Protein AF-A0A9P7K521-F1 (afdb_monomer)

Foldseek 3Di:
DDDPDPPDPPDPPDDLLQFALVQLDPPVDRDDDAPLRVLSSVLSVLLLCQQFDPPVVRHGHDDDPLSVLSNVGSVSVNVSSVCCLAPPVSVVVSLVRGDPVCCVQSVQLSNLVSPLVNVLVVLCVVCVPPPPQDPRQSNVSRDPCSNCVSNVHDDDPPDPPPPPCPDD

Radius of gyration: 19.37 Å; Cα contacts (8 Å, |Δi|>4): 159; chains: 1; bounding box: 51×48×58 Å

pLDDT: mean 85.95, std 16.73, range [35.62, 98.5]

Structure (mmCIF, N/CA/C/O backbone):
data_AF-A0A9P7K521-F1
#
_entry.id   AF-A0A9P7K521-F1
#
loop_
_atom_site.group_PDB
_atom_site.id
_atom_site.type_symbol
_atom_site.label_atom_id
_atom_site.label_alt_id
_atom_site.label_comp_id
_atom_site.label_asym_id
_atom_site.label_entity_id
_atom_site.label_seq_id
_atom_site.pdbx_PDB_ins_code
_atom_site.Cartn_x
_atom_site.Cartn_y
_atom_site.Cartn_z
_atom_site.occupancy
_atom_site.B_iso_or_equiv
_atom_site.auth_seq_id
_atom_site.auth_comp_id
_atom_site.auth_asym_id
_atom_site.auth_atom_id
_atom_site.pdbx_PDB_model_num
ATOM 1 N N . MET A 1 1 ? 20.713 36.229 -23.942 1.00 35.69 1 MET A N 1
ATOM 2 C CA . MET A 1 1 ? 19.882 35.024 -24.137 1.00 35.69 1 MET A CA 1
ATOM 3 C C . MET A 1 1 ? 19.694 34.435 -22.762 1.00 35.69 1 MET A C 1
ATOM 5 O O . MET A 1 1 ? 20.615 33.814 -22.248 1.00 35.69 1 MET A O 1
ATOM 9 N N . ASP A 1 2 ? 18.570 34.766 -22.140 1.00 35.62 2 ASP A N 1
ATOM 10 C CA . ASP A 1 2 ? 18.261 34.364 -20.774 1.00 35.62 2 ASP A CA 1
ATOM 11 C C . ASP A 1 2 ? 18.020 32.856 -20.727 1.00 35.62 2 ASP A C 1
ATOM 13 O O . ASP A 1 2 ? 17.186 32.316 -21.459 1.00 35.62 2 ASP A O 1
ATOM 17 N N . GLN A 1 3 ? 18.805 32.170 -19.898 1.00 39.22 3 GLN A N 1
ATOM 18 C CA . GLN A 1 3 ? 18.572 30.776 -19.562 1.00 39.22 3 GLN A CA 1
ATOM 19 C C . GLN A 1 3 ? 17.292 30.693 -18.734 1.00 39.22 3 GLN A C 1
ATOM 21 O O . GLN A 1 3 ? 17.232 31.177 -17.607 1.00 39.22 3 GLN A O 1
ATOM 26 N N . VAL A 1 4 ? 16.269 30.052 -19.293 1.00 42.66 4 VAL A N 1
ATOM 27 C CA . VAL A 1 4 ? 15.129 29.574 -18.516 1.00 42.66 4 VAL A CA 1
ATOM 28 C C . VAL A 1 4 ? 15.622 28.376 -17.708 1.00 42.66 4 VAL A C 1
ATOM 30 O O . VAL A 1 4 ? 15.697 27.255 -18.214 1.00 42.66 4 VAL A O 1
ATOM 33 N N . GLU A 1 5 ? 16.006 28.622 -16.457 1.00 40.88 5 GLU A N 1
ATOM 34 C CA . GLU A 1 5 ? 16.143 27.569 -15.457 1.00 40.88 5 GLU A CA 1
ATOM 35 C C . GLU A 1 5 ? 14.804 26.827 -15.348 1.00 40.88 5 GLU A C 1
ATOM 37 O O . GLU A 1 5 ? 13.763 27.396 -15.016 1.00 40.88 5 GLU A O 1
ATOM 42 N N . SER A 1 6 ? 14.826 25.535 -15.676 1.00 39.09 6 SER A N 1
ATOM 43 C CA . SER A 1 6 ? 13.678 24.641 -15.552 1.00 39.09 6 SER A CA 1
ATOM 44 C C . SER A 1 6 ? 13.313 24.460 -14.076 1.00 39.09 6 SER A C 1
ATOM 46 O O . SER A 1 6 ? 13.802 23.559 -13.393 1.00 39.09 6 SER A O 1
ATOM 48 N N . SER A 1 7 ? 12.419 25.318 -13.597 1.00 49.56 7 SER A N 1
ATOM 49 C CA . SER A 1 7 ? 11.759 25.256 -12.294 1.00 49.56 7 SER A CA 1
ATOM 50 C C . SER A 1 7 ? 10.829 24.037 -12.175 1.00 49.56 7 SER A C 1
ATOM 52 O O . SER A 1 7 ? 9.615 24.149 -12.334 1.00 49.56 7 SER A O 1
ATOM 54 N N . THR A 1 8 ? 11.370 22.843 -11.902 1.00 42.88 8 THR A N 1
ATOM 55 C CA . THR A 1 8 ? 10.534 21.670 -11.542 1.00 42.88 8 THR A CA 1
ATOM 56 C C . THR A 1 8 ? 11.105 20.767 -10.442 1.00 42.88 8 THR A C 1
ATOM 58 O O . THR A 1 8 ? 10.524 19.722 -10.159 1.00 42.88 8 THR A O 1
ATOM 61 N N . ALA A 1 9 ? 12.207 21.134 -9.780 1.00 44.31 9 ALA A N 1
ATOM 62 C CA . ALA A 1 9 ? 12.808 20.292 -8.735 1.00 44.31 9 ALA A CA 1
ATOM 63 C C . ALA A 1 9 ? 12.285 20.560 -7.306 1.00 44.31 9 ALA A C 1
ATOM 65 O O . ALA A 1 9 ? 12.517 19.745 -6.420 1.00 44.31 9 ALA A O 1
ATOM 66 N N . GLN A 1 10 ? 11.572 21.665 -7.053 1.00 42.84 10 GLN A N 1
ATOM 67 C CA . GLN A 1 10 ? 11.362 22.165 -5.680 1.00 42.84 10 GLN A CA 1
ATOM 68 C C . GLN A 1 10 ? 9.954 22.010 -5.080 1.00 42.84 10 GLN A C 1
ATOM 70 O O . GLN A 1 10 ? 9.759 22.386 -3.931 1.00 42.84 10 GLN A O 1
ATOM 75 N N . HIS A 1 11 ? 8.977 21.406 -5.766 1.00 42.69 11 HIS A N 1
ATOM 76 C CA . HIS A 1 11 ? 7.607 21.314 -5.225 1.00 42.69 11 HIS A CA 1
ATOM 77 C C . HIS A 1 11 ? 6.889 19.989 -5.532 1.00 42.69 11 HIS A C 1
ATOM 79 O O . HIS A 1 11 ? 5.789 19.972 -6.077 1.00 42.69 11 HIS A O 1
ATOM 85 N N . ARG A 1 12 ? 7.447 18.847 -5.105 1.00 50.56 12 ARG A N 1
ATOM 86 C CA . ARG A 1 12 ? 6.641 17.624 -4.881 1.00 50.56 12 ARG A CA 1
ATOM 87 C C . ARG A 1 12 ? 5.908 17.704 -3.535 1.00 50.56 12 ARG A C 1
ATOM 89 O O . ARG A 1 12 ? 6.048 16.842 -2.679 1.00 50.56 12 ARG A O 1
ATOM 96 N N . THR A 1 13 ? 5.140 18.767 -3.325 1.00 51.69 13 THR A N 1
ATOM 97 C CA . THR A 1 13 ? 4.197 18.887 -2.208 1.00 51.69 13 THR A CA 1
ATOM 98 C C . THR A 1 13 ? 2.858 18.294 -2.632 1.00 51.69 13 THR A C 1
ATOM 100 O O . THR A 1 13 ? 2.165 18.880 -3.458 1.00 51.69 13 THR A O 1
ATOM 103 N N . GLY A 1 14 ? 2.488 17.141 -2.066 1.00 61.66 14 GLY A N 1
ATOM 104 C CA . GLY A 1 14 ? 1.121 16.622 -2.155 1.00 61.66 14 GLY A CA 1
ATOM 105 C C . GLY A 1 14 ? 1.005 15.097 -2.111 1.00 61.66 14 GLY A C 1
ATOM 106 O O . GLY A 1 14 ? 1.476 14.392 -2.998 1.00 61.66 14 GLY A O 1
ATOM 107 N N . THR A 1 15 ? 0.291 14.587 -1.103 1.00 76.44 15 THR A N 1
ATOM 108 C CA . THR A 1 15 ? -0.182 13.191 -0.961 1.00 76.44 15 THR A CA 1
ATOM 109 C C . THR A 1 15 ? 0.877 12.085 -0.818 1.00 76.44 15 THR A C 1
ATOM 111 O O . THR A 1 15 ? 0.670 10.963 -1.285 1.00 76.44 15 THR A O 1
ATOM 114 N N . PHE A 1 16 ? 1.963 12.326 -0.070 1.00 84.88 16 PHE A N 1
ATOM 115 C CA . PHE A 1 16 ? 2.899 11.257 0.325 1.00 84.88 16 PHE A CA 1
ATOM 116 C C . PHE A 1 16 ? 2.228 10.018 0.942 1.00 84.88 16 PHE A C 1
ATOM 118 O O . PHE A 1 16 ? 2.664 8.912 0.606 1.00 84.88 16 PHE A O 1
AT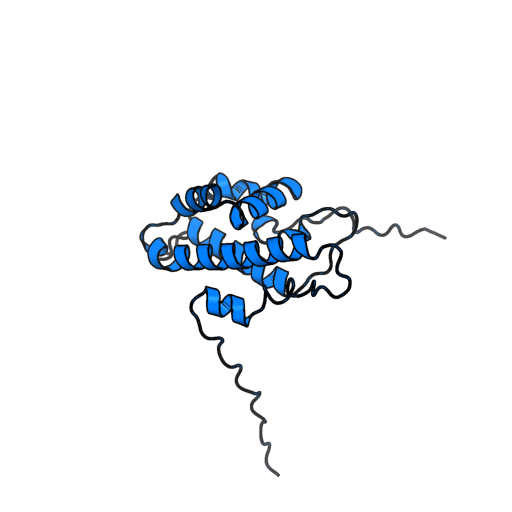OM 125 N N . PRO A 1 17 ? 1.128 10.128 1.721 1.00 89.62 17 PRO A N 1
ATOM 126 C CA . PRO A 1 17 ? 0.424 8.958 2.233 1.00 89.62 17 PRO A CA 1
ATOM 127 C C . PRO A 1 17 ? -0.051 7.991 1.153 1.00 89.62 17 PRO A C 1
ATOM 129 O O . PRO A 1 17 ? -0.003 6.780 1.358 1.00 89.62 17 PRO A O 1
ATOM 132 N N . PHE A 1 18 ? -0.422 8.493 -0.024 1.00 93.50 18 PHE A N 1
ATOM 133 C CA . PHE A 1 18 ? -1.009 7.683 -1.095 1.00 93.50 18 PHE A CA 1
ATOM 134 C C . PHE A 1 18 ? -0.062 7.446 -2.265 1.00 93.50 18 PHE A C 1
ATOM 136 O O . PHE A 1 18 ? -0.275 6.511 -3.016 1.00 93.50 18 PHE A O 1
ATOM 143 N N . MET A 1 19 ? 1.020 8.212 -2.384 1.00 94.06 19 MET A N 1
ATOM 144 C CA . MET A 1 19 ? 2.010 8.032 -3.443 1.00 94.06 19 MET A CA 1
ATOM 145 C C . MET A 1 19 ? 2.668 6.639 -3.398 1.00 94.06 19 MET A C 1
ATOM 147 O O . MET A 1 19 ? 3.102 6.190 -2.338 1.00 94.06 19 MET A O 1
ATOM 151 N N . ALA A 1 20 ? 2.768 5.950 -4.534 1.00 94.69 20 ALA A N 1
ATOM 152 C CA . ALA A 1 20 ? 3.470 4.668 -4.628 1.00 94.69 20 ALA A CA 1
ATOM 153 C C . ALA A 1 20 ? 4.921 4.762 -4.117 1.00 94.69 20 ALA A C 1
ATOM 155 O O . ALA A 1 20 ? 5.578 5.792 -4.297 1.00 94.69 20 ALA A O 1
ATOM 156 N N . ARG A 1 21 ? 5.440 3.691 -3.503 1.00 93.69 21 ARG A N 1
ATOM 157 C CA . ARG A 1 21 ? 6.773 3.666 -2.883 1.00 93.69 21 ARG A CA 1
ATOM 158 C C . ARG A 1 21 ? 7.862 4.092 -3.865 1.00 93.69 21 ARG A C 1
ATOM 160 O O . ARG A 1 21 ? 8.682 4.935 -3.529 1.00 93.69 21 ARG A O 1
ATOM 167 N N . ASP A 1 22 ? 7.850 3.566 -5.085 1.00 90.69 22 ASP A N 1
ATOM 168 C CA . ASP A 1 22 ? 8.894 3.861 -6.076 1.00 90.69 22 ASP A CA 1
ATOM 169 C C . ASP A 1 22 ? 8.916 5.335 -6.514 1.00 90.69 22 ASP A C 1
ATOM 171 O O . ASP A 1 22 ? 9.949 5.824 -6.960 1.00 90.69 22 ASP A O 1
ATOM 175 N N . LEU A 1 23 ? 7.802 6.060 -6.364 1.00 92.19 23 LEU A N 1
ATOM 176 C CA . LEU A 1 23 ? 7.723 7.492 -6.672 1.00 92.19 23 LEU A CA 1
ATOM 177 C C . LEU A 1 23 ? 8.317 8.372 -5.556 1.00 92.19 23 LEU A C 1
ATOM 179 O O . LEU A 1 23 ? 8.621 9.542 -5.796 1.00 92.19 23 LEU A O 1
ATOM 183 N N . LEU A 1 24 ? 8.496 7.804 -4.357 1.00 90.94 24 LEU A N 1
ATOM 184 C CA . LEU A 1 24 ? 9.099 8.453 -3.189 1.00 90.94 24 LEU A CA 1
ATOM 185 C C . LEU A 1 24 ? 10.624 8.291 -3.137 1.00 90.94 24 LEU A C 1
ATOM 187 O O . LEU A 1 24 ? 11.273 8.970 -2.345 1.00 90.94 24 LEU A O 1
ATOM 191 N N . PHE A 1 25 ? 11.200 7.406 -3.953 1.00 84.06 25 PHE A N 1
ATOM 192 C CA . PHE A 1 25 ? 12.647 7.247 -4.040 1.00 84.06 25 PHE A CA 1
ATOM 193 C C . PHE A 1 25 ? 13.255 8.391 -4.859 1.00 84.06 25 PHE A C 1
ATOM 195 O O . PHE A 1 25 ? 12.911 8.583 -6.029 1.00 84.06 25 PHE A O 1
ATOM 202 N N . ASP A 1 26 ? 14.164 9.152 -4.249 1.00 76.38 26 ASP A N 1
ATOM 203 C CA . ASP A 1 26 ? 14.899 10.195 -4.956 1.00 76.38 26 ASP A CA 1
ATOM 204 C C . ASP A 1 26 ? 16.070 9.580 -5.731 1.00 76.38 26 ASP A C 1
ATOM 206 O O . ASP A 1 26 ? 17.072 9.152 -5.164 1.00 76.38 26 ASP A O 1
ATOM 210 N N . SER A 1 27 ? 15.913 9.515 -7.052 1.00 76.50 27 SER A N 1
ATOM 211 C CA . SER A 1 27 ? 16.953 9.058 -7.981 1.00 76.50 27 SER A CA 1
ATOM 212 C C . SER A 1 27 ? 17.589 10.210 -8.769 1.00 76.50 27 SER A C 1
ATOM 214 O O . SER A 1 27 ? 18.285 9.971 -9.756 1.00 76.50 27 SER A O 1
ATOM 216 N N . GLY A 1 28 ? 17.310 11.467 -8.397 1.00 77.44 28 GLY A N 1
ATOM 217 C CA . GLY A 1 28 ? 17.709 12.658 -9.154 1.00 77.44 28 GLY A CA 1
ATOM 218 C C . GLY A 1 28 ? 16.887 12.908 -10.427 1.00 77.44 28 GLY A C 1
ATOM 219 O O . GLY A 1 28 ? 17.057 13.939 -11.077 1.00 77.44 28 GLY A O 1
ATOM 220 N N . LYS A 1 29 ? 15.974 11.996 -10.796 1.00 77.38 29 LYS A N 1
ATOM 221 C CA . LYS A 1 29 ? 14.982 12.182 -11.866 1.00 77.38 29 LYS A CA 1
ATOM 222 C C . LYS A 1 29 ? 13.604 11.697 -11.408 1.00 77.38 29 LYS A C 1
ATOM 224 O O . LYS A 1 29 ? 13.517 10.663 -10.747 1.00 77.38 29 LYS A O 1
ATOM 229 N N . PRO A 1 30 ? 12.513 12.389 -11.783 1.00 73.62 30 PRO A N 1
ATOM 230 C CA . PRO A 1 30 ? 11.163 11.874 -11.597 1.00 73.62 30 PRO A CA 1
ATOM 231 C C . PRO A 1 30 ? 11.002 10.496 -12.265 1.00 73.62 30 PRO A C 1
ATOM 233 O O . PRO A 1 30 ? 11.156 10.408 -13.486 1.00 73.62 30 PRO A O 1
ATOM 236 N N . PRO A 1 31 ? 10.695 9.419 -11.518 1.00 82.00 31 PRO A N 1
ATOM 237 C CA . PRO A 1 31 ? 10.375 8.137 -12.135 1.00 82.00 31 PRO A CA 1
ATOM 238 C C . PRO A 1 31 ? 9.096 8.252 -12.981 1.00 82.00 31 PRO A C 1
ATOM 240 O O . PRO A 1 31 ? 8.208 9.039 -12.632 1.00 82.00 31 PRO A O 1
ATOM 243 N N . PRO A 1 32 ? 8.973 7.479 -14.079 1.00 87.81 32 PRO A N 1
ATOM 244 C CA . PRO A 1 32 ? 7.747 7.449 -14.864 1.00 87.81 32 PRO A CA 1
ATOM 245 C C . PRO A 1 32 ? 6.596 6.914 -14.012 1.00 87.81 32 PRO A C 1
ATOM 247 O O . PRO A 1 32 ? 6.767 5.945 -13.272 1.00 87.81 32 PRO A O 1
ATOM 250 N N . HIS A 1 33 ? 5.419 7.518 -14.153 1.00 89.75 33 HIS A N 1
ATOM 251 C CA . HIS A 1 33 ? 4.201 7.020 -13.519 1.00 89.75 33 HIS A CA 1
ATOM 252 C C . HIS A 1 33 ? 3.649 5.840 -14.326 1.00 89.75 33 HIS A C 1
ATOM 254 O O . HIS A 1 33 ? 3.466 5.931 -15.540 1.00 89.75 33 HIS A O 1
ATOM 260 N N . LEU A 1 34 ? 3.410 4.716 -13.660 1.00 94.44 34 LEU A N 1
ATOM 261 C CA . LEU A 1 34 ? 2.989 3.447 -14.247 1.00 94.44 34 LEU A CA 1
ATOM 262 C C . LEU A 1 34 ? 1.666 3.007 -13.624 1.00 94.44 34 LEU A C 1
ATOM 264 O O . LEU A 1 34 ? 1.402 3.287 -12.462 1.00 94.44 34 LEU A O 1
ATOM 268 N N . TYR A 1 35 ? 0.883 2.203 -14.344 1.00 95.38 35 TYR A N 1
ATOM 269 C CA . TYR A 1 35 ? -0.385 1.665 -13.833 1.00 95.38 35 TYR A CA 1
ATOM 270 C C . TYR A 1 35 ? -0.248 0.940 -12.477 1.00 95.38 35 TYR A C 1
ATOM 272 O O . TYR A 1 35 ? -1.108 1.048 -11.605 1.00 95.38 35 TYR A O 1
ATOM 280 N N . ARG A 1 36 ? 0.872 0.239 -12.247 1.00 96.00 36 ARG A N 1
ATOM 281 C CA . ARG A 1 36 ? 1.161 -0.399 -10.952 1.00 96.00 36 ARG A CA 1
ATOM 282 C C . ARG A 1 36 ? 1.236 0.592 -9.785 1.00 96.00 36 ARG A C 1
ATOM 284 O O . ARG A 1 36 ? 0.949 0.202 -8.658 1.00 96.00 36 ARG A O 1
ATOM 291 N N . HIS A 1 37 ? 1.595 1.852 -10.042 1.00 95.81 37 HIS A N 1
ATOM 292 C CA . HIS A 1 37 ? 1.622 2.908 -9.028 1.00 95.81 37 HIS A CA 1
ATOM 293 C C . HIS A 1 37 ? 0.215 3.330 -8.619 1.00 95.81 37 HIS A C 1
ATOM 295 O O . HIS A 1 37 ? -0.007 3.600 -7.442 1.00 95.81 37 HIS A O 1
ATOM 301 N N . ASP A 1 38 ? -0.751 3.316 -9.538 1.00 96.56 38 ASP A N 1
ATOM 302 C CA . ASP A 1 38 ? -2.157 3.580 -9.206 1.00 96.56 38 ASP A CA 1
ATOM 303 C C . ASP A 1 38 ? -2.741 2.454 -8.344 1.00 96.56 38 ASP A C 1
ATOM 305 O O . ASP A 1 38 ? -3.423 2.716 -7.352 1.00 96.56 38 ASP A O 1
ATOM 309 N N . LEU A 1 39 ? -2.411 1.194 -8.659 1.00 97.75 39 LEU A N 1
ATOM 310 C CA . LEU A 1 39 ? -2.790 0.041 -7.831 1.00 97.75 39 LEU A CA 1
ATOM 311 C C . LEU A 1 39 ? -2.176 0.110 -6.425 1.00 97.75 39 LEU A C 1
ATOM 313 O O . LEU A 1 39 ? -2.850 -0.171 -5.433 1.00 97.75 39 LEU A O 1
ATOM 317 N N . GLU A 1 40 ? -0.905 0.499 -6.322 1.00 97.56 40 GLU A N 1
ATOM 318 C CA . GLU A 1 40 ? -0.229 0.685 -5.034 1.00 97.56 40 GLU A CA 1
ATOM 319 C C . GLU A 1 40 ? -0.823 1.864 -4.245 1.00 97.56 40 GLU A C 1
ATOM 321 O O . GLU A 1 40 ? -1.034 1.772 -3.035 1.00 97.56 40 GLU A O 1
ATOM 326 N N . SER A 1 41 ? -1.195 2.942 -4.938 1.00 96.88 41 SER A N 1
ATOM 327 C CA . SER A 1 41 ? -1.880 4.087 -4.332 1.00 96.88 41 SER A CA 1
ATOM 328 C C . SER A 1 41 ? -3.252 3.694 -3.782 1.00 96.88 41 SER A C 1
ATOM 330 O O . SER A 1 41 ? -3.593 4.045 -2.649 1.00 96.88 41 SER A O 1
ATOM 332 N N . PHE A 1 42 ? -4.021 2.892 -4.527 1.00 97.25 42 PHE A N 1
ATOM 333 C CA . PHE A 1 42 ? -5.283 2.327 -4.046 1.00 97.25 42 PHE A CA 1
ATOM 334 C C . PHE A 1 42 ? -5.077 1.456 -2.802 1.00 97.25 42 PHE A C 1
ATOM 336 O O . PHE A 1 42 ? -5.849 1.550 -1.846 1.00 97.25 42 PHE A O 1
ATOM 343 N N . PHE A 1 43 ? -4.026 0.633 -2.779 1.00 98.00 43 PHE A N 1
ATOM 344 C CA . PHE A 1 43 ? -3.675 -0.152 -1.597 1.00 98.00 43 PHE A CA 1
ATOM 345 C C . PHE A 1 43 ? -3.434 0.741 -0.370 1.00 98.00 43 PHE A C 1
ATOM 347 O O . PHE A 1 43 ? -3.981 0.468 0.700 1.00 98.00 43 PHE A O 1
ATOM 354 N N . TYR A 1 44 ? -2.701 1.848 -0.510 1.00 97.19 44 TYR A N 1
ATOM 355 C CA . TYR A 1 44 ? -2.498 2.783 0.600 1.00 97.19 44 TYR A CA 1
ATOM 356 C C . TYR A 1 44 ? -3.776 3.500 1.035 1.00 97.19 44 TYR A C 1
ATOM 358 O O . TYR A 1 44 ? -3.984 3.681 2.236 1.00 97.19 44 TYR A O 1
ATOM 366 N N . ILE A 1 45 ? -4.665 3.844 0.099 1.00 95.94 45 ILE A N 1
ATOM 367 C CA . ILE A 1 45 ? -5.998 4.375 0.420 1.00 95.94 45 ILE A CA 1
ATOM 368 C C . ILE A 1 45 ? -6.804 3.348 1.222 1.00 95.94 45 ILE A C 1
ATOM 370 O O . ILE A 1 45 ? -7.420 3.713 2.220 1.00 95.94 45 ILE A O 1
ATOM 374 N N . LEU A 1 46 ? -6.770 2.066 0.843 1.00 96.56 46 LEU A N 1
ATOM 375 C CA . LEU A 1 46 ? -7.455 0.992 1.566 1.00 96.56 46 LEU A CA 1
ATOM 376 C C . LEU A 1 46 ? -6.943 0.861 3.007 1.00 96.56 46 LEU A C 1
ATOM 378 O O . LEU A 1 46 ? -7.748 0.795 3.937 1.00 96.56 46 LEU A O 1
ATOM 382 N N . VAL A 1 47 ? -5.620 0.863 3.202 1.00 96.56 47 VAL A N 1
ATOM 383 C CA . VAL A 1 47 ? -5.000 0.822 4.540 1.00 96.56 47 VAL A CA 1
ATOM 384 C C . VAL A 1 47 ? -5.410 2.043 5.357 1.00 96.56 47 VAL A C 1
ATOM 386 O O . VAL A 1 47 ? -5.851 1.913 6.498 1.00 96.56 47 VAL A O 1
ATOM 389 N N . TRP A 1 48 ? -5.319 3.233 4.764 1.00 94.62 48 TRP A N 1
ATOM 390 C CA . TRP A 1 48 ? -5.706 4.479 5.415 1.00 94.62 48 TRP A CA 1
ATOM 391 C C . TRP A 1 48 ? -7.179 4.467 5.823 1.00 94.62 48 TRP A C 1
ATOM 393 O O . TRP A 1 48 ? -7.508 4.815 6.955 1.00 94.62 48 TRP A O 1
ATOM 403 N N . ALA A 1 49 ? -8.064 4.012 4.937 1.00 93.62 49 ALA A N 1
ATOM 404 C CA . ALA A 1 49 ? -9.492 3.933 5.196 1.00 93.62 49 ALA A CA 1
ATOM 405 C C . ALA A 1 49 ? -9.811 2.931 6.317 1.00 93.62 49 ALA A C 1
ATOM 407 O O . ALA A 1 49 ? -10.553 3.266 7.238 1.00 93.62 49 ALA A O 1
ATOM 408 N N . ALA A 1 50 ? -9.185 1.748 6.302 1.00 95.44 50 ALA A N 1
ATOM 409 C CA . ALA A 1 50 ? -9.365 0.719 7.329 1.00 95.44 50 ALA A CA 1
ATOM 410 C C . ALA A 1 50 ? -8.966 1.185 8.740 1.00 95.44 50 ALA A C 1
ATOM 412 O O . ALA A 1 50 ? -9.534 0.725 9.730 1.00 95.44 50 ALA A O 1
ATOM 413 N N . LEU A 1 51 ? -7.993 2.092 8.834 1.00 94.75 51 LEU A N 1
ATOM 414 C CA . LEU A 1 51 ? -7.485 2.615 10.104 1.00 94.75 51 LEU A CA 1
ATOM 415 C C . LEU A 1 51 ? -8.226 3.865 10.576 1.00 94.75 51 LEU A C 1
ATOM 417 O O . LEU A 1 51 ? -8.241 4.160 11.769 1.00 94.75 51 LEU A O 1
ATOM 421 N N . ARG A 1 52 ? -8.797 4.631 9.643 1.00 92.88 52 ARG A N 1
ATOM 422 C CA . ARG A 1 52 ? -9.297 5.982 9.915 1.00 92.88 52 ARG A CA 1
ATOM 423 C C . ARG A 1 52 ? -10.790 6.155 9.767 1.00 92.88 52 ARG A C 1
ATOM 425 O O . ARG A 1 52 ? -11.260 7.251 10.040 1.00 92.88 52 ARG A O 1
ATOM 432 N N . TYR A 1 53 ? -11.526 5.142 9.343 1.00 92.19 53 TYR A N 1
ATOM 433 C CA . TYR A 1 53 ? -12.972 5.238 9.227 1.00 92.19 53 TYR A CA 1
ATOM 434 C C . TYR A 1 53 ? -13.643 4.144 10.035 1.00 92.19 53 TYR A C 1
ATOM 436 O O . TYR A 1 53 ? -13.362 2.955 9.880 1.00 92.19 53 TYR A O 1
ATOM 444 N N . ASP A 1 54 ? -14.583 4.569 10.868 1.00 89.75 54 ASP A N 1
ATOM 445 C CA . ASP A 1 54 ? -15.635 3.684 11.324 1.00 89.75 54 ASP A CA 1
ATOM 446 C C . ASP A 1 54 ? -16.734 3.690 10.260 1.00 89.75 54 ASP A C 1
ATOM 448 O O . ASP A 1 54 ? -17.549 4.608 10.188 1.00 89.75 54 ASP A O 1
ATOM 452 N N . PHE A 1 55 ? -16.748 2.665 9.410 1.00 87.19 55 PHE A N 1
ATOM 453 C CA . PHE A 1 55 ? -17.731 2.554 8.331 1.00 87.19 55 PHE A CA 1
ATOM 454 C C . PHE A 1 55 ? -19.161 2.333 8.831 1.00 87.19 55 PHE A C 1
ATOM 456 O O . PHE A 1 55 ? -20.100 2.602 8.087 1.00 87.19 55 PHE A O 1
ATOM 463 N N . LYS A 1 56 ? -19.341 1.853 10.069 1.00 86.69 56 LYS A N 1
ATOM 464 C CA . LYS A 1 56 ? -20.670 1.662 10.659 1.00 86.69 56 LYS A CA 1
ATOM 465 C C . LYS A 1 56 ? -21.238 2.988 11.149 1.00 86.69 56 LYS A C 1
ATOM 467 O O . LYS A 1 56 ? -22.413 3.262 10.932 1.00 86.69 56 LYS A O 1
ATOM 472 N N . LEU A 1 57 ? -20.407 3.792 11.807 1.00 88.00 57 LEU A N 1
ATOM 473 C CA . LEU A 1 57 ? -20.804 5.099 12.337 1.00 88.00 57 LEU A CA 1
ATOM 474 C C . LEU A 1 57 ? -20.654 6.236 11.316 1.00 88.00 57 LEU A C 1
ATOM 476 O O . LEU A 1 57 ? -21.149 7.333 11.549 1.00 88.00 57 LEU A O 1
ATOM 480 N N . GLY A 1 58 ? -19.968 5.997 10.195 1.00 89.56 58 GLY A N 1
ATOM 481 C CA . GLY A 1 58 ? -19.704 7.011 9.174 1.00 89.56 58 GLY A CA 1
ATOM 482 C C . GLY A 1 58 ? -18.745 8.110 9.637 1.00 89.56 58 GLY A C 1
ATOM 483 O O . GLY A 1 58 ? -18.737 9.194 9.058 1.00 89.56 58 GLY A O 1
ATOM 484 N N . VAL A 1 59 ? -17.941 7.859 10.677 1.00 91.88 59 VAL A N 1
ATOM 485 C CA . VAL A 1 59 ? -17.051 8.866 11.274 1.00 91.88 59 VAL A CA 1
ATOM 486 C C . VAL A 1 59 ? -15.586 8.607 10.951 1.00 91.88 59 VAL A C 1
ATOM 488 O O . VAL A 1 59 ? -15.138 7.466 10.809 1.00 91.88 59 VAL A O 1
ATOM 491 N N . ARG A 1 60 ? -14.820 9.698 10.872 1.00 93.12 60 ARG A N 1
ATOM 492 C CA . ARG A 1 60 ? -13.367 9.665 10.719 1.00 93.12 60 ARG A CA 1
ATOM 493 C C . ARG A 1 60 ? -12.697 9.645 12.091 1.00 93.12 60 ARG A C 1
ATOM 495 O O . ARG A 1 60 ? -12.925 10.522 12.915 1.00 93.12 60 ARG A O 1
ATOM 502 N N . LEU A 1 61 ? -11.818 8.679 12.294 1.00 91.31 61 LEU A N 1
ATOM 503 C CA . LEU A 1 61 ? -11.013 8.504 13.491 1.00 91.31 61 LEU A CA 1
ATOM 504 C C . LEU A 1 61 ? -9.691 9.300 13.405 1.00 91.31 61 LEU A C 1
ATOM 506 O O . LEU A 1 61 ? -9.211 9.637 12.302 1.00 91.31 61 LEU A O 1
ATOM 510 N N . PRO A 1 62 ? -9.065 9.596 14.560 1.00 90.56 62 PRO A N 1
ATOM 511 C CA . PRO A 1 62 ? -7.710 10.136 14.614 1.00 90.56 62 PRO A CA 1
ATOM 512 C C . PRO A 1 62 ? -6.715 9.268 13.834 1.00 90.56 62 PRO A C 1
ATOM 514 O O . PRO A 1 62 ? -6.895 8.061 13.701 1.00 90.56 62 PRO A O 1
ATOM 517 N N . THR A 1 63 ? -5.665 9.879 13.285 1.00 87.44 63 THR A N 1
ATOM 518 C CA . THR A 1 63 ? -4.606 9.142 12.578 1.00 87.44 63 THR A CA 1
ATOM 519 C C . THR A 1 63 ? -3.742 8.383 13.590 1.00 87.44 63 THR A C 1
ATOM 521 O O . THR A 1 63 ? -3.103 9.050 14.409 1.00 87.44 63 THR A O 1
ATOM 524 N N . PRO A 1 64 ? -3.628 7.043 13.528 1.00 87.56 64 PRO A N 1
ATOM 525 C CA . PRO A 1 64 ? -2.647 6.326 14.338 1.00 87.56 64 PRO A CA 1
ATOM 526 C C . PRO A 1 64 ? -1.232 6.843 14.061 1.00 87.56 64 PRO A C 1
ATOM 528 O O . PRO A 1 64 ? -0.862 7.025 12.901 1.00 87.56 64 PRO A O 1
ATOM 531 N N . GLU A 1 65 ? -0.424 7.041 15.103 1.00 86.00 65 GLU A N 1
ATOM 532 C CA . GLU A 1 65 ? 0.950 7.564 14.992 1.00 86.00 65 GLU A CA 1
ATOM 533 C C . GLU A 1 65 ? 1.779 6.803 13.944 1.00 86.00 65 GLU A C 1
ATOM 535 O O . GLU A 1 65 ? 2.468 7.396 13.115 1.00 86.00 65 GLU A O 1
ATOM 540 N N . ARG A 1 66 ? 1.612 5.475 13.885 1.00 81.94 66 ARG A N 1
ATOM 541 C CA . ARG A 1 66 ? 2.348 4.602 12.960 1.00 81.94 66 ARG A CA 1
ATOM 542 C C . ARG A 1 66 ? 2.103 4.872 11.474 1.00 81.94 66 ARG A C 1
ATOM 544 O O . ARG A 1 66 ? 2.952 4.494 10.675 1.00 81.94 66 ARG A O 1
ATOM 551 N N . ILE A 1 67 ? 0.988 5.501 11.092 1.00 89.31 67 ILE A N 1
ATOM 552 C CA . ILE A 1 67 ? 0.738 5.892 9.692 1.00 89.31 67 ILE A CA 1
ATOM 553 C C . ILE A 1 67 ? 0.946 7.390 9.445 1.00 89.31 67 ILE A C 1
ATOM 555 O O . ILE A 1 67 ? 0.970 7.807 8.292 1.00 89.31 67 ILE A O 1
ATOM 559 N N . GLN A 1 68 ? 1.162 8.198 10.492 1.00 90.44 68 GLN A N 1
ATOM 560 C CA . GLN A 1 68 ? 1.526 9.616 10.335 1.00 90.44 68 GLN A CA 1
ATOM 561 C C . GLN A 1 68 ? 2.891 9.770 9.654 1.00 90.44 68 GLN A C 1
ATOM 563 O O . GLN A 1 68 ? 3.106 10.707 8.893 1.00 90.44 68 GLN A O 1
ATOM 568 N N . ILE A 1 69 ? 3.795 8.803 9.849 1.00 91.06 69 ILE A N 1
ATOM 569 C CA . ILE A 1 69 ? 5.106 8.788 9.188 1.00 91.06 69 ILE A CA 1
ATOM 570 C C . ILE A 1 69 ? 5.008 8.764 7.652 1.00 91.06 69 ILE A C 1
ATOM 572 O O . ILE A 1 69 ? 5.931 9.226 6.982 1.00 91.06 69 ILE A O 1
ATOM 576 N N . TRP A 1 70 ? 3.890 8.299 7.081 1.00 91.56 70 TRP A N 1
ATOM 577 C CA . TRP A 1 70 ? 3.678 8.319 5.630 1.00 91.56 70 TRP A CA 1
ATOM 578 C C . TRP A 1 70 ? 3.493 9.735 5.067 1.00 91.56 70 TRP A C 1
ATOM 580 O O . TRP A 1 70 ? 3.606 9.909 3.860 1.00 91.56 70 TRP A O 1
ATOM 590 N N . ASP A 1 71 ? 3.231 10.725 5.923 1.00 89.94 71 ASP A N 1
ATOM 591 C CA . ASP A 1 71 ? 3.070 12.141 5.565 1.00 89.94 71 ASP A CA 1
ATOM 592 C C . ASP A 1 71 ? 4.269 13.004 6.002 1.00 89.94 71 ASP A C 1
ATOM 594 O O . ASP A 1 71 ? 4.203 14.226 5.983 1.00 89.94 71 ASP A O 1
ATOM 598 N N . SER A 1 72 ? 5.364 12.381 6.458 1.00 87.75 72 SER A N 1
ATOM 599 C CA . SER A 1 72 ? 6.461 13.110 7.114 1.00 87.75 72 SER A CA 1
ATOM 600 C C . SER A 1 72 ? 7.523 13.644 6.145 1.00 87.75 72 SER A C 1
ATOM 602 O O . SER A 1 72 ? 7.744 14.846 6.060 1.00 87.75 72 SER A O 1
ATOM 604 N N . SER A 1 73 ? 8.203 12.762 5.414 1.00 89.62 73 SER A N 1
ATOM 605 C CA . SER A 1 73 ? 9.155 13.104 4.352 1.00 89.62 73 SER A CA 1
ATOM 606 C C . SER A 1 73 ? 9.187 11.984 3.316 1.00 89.62 73 SER A C 1
ATOM 608 O O . SER A 1 73 ? 8.759 10.866 3.614 1.00 89.62 73 SER A O 1
ATOM 610 N N . MET A 1 74 ? 9.715 12.252 2.117 1.00 88.31 74 MET A N 1
ATOM 611 C CA . MET A 1 74 ? 9.817 11.244 1.052 1.00 88.31 74 MET A CA 1
ATOM 612 C C . MET A 1 74 ? 10.550 9.982 1.526 1.00 88.31 74 MET A C 1
ATOM 614 O O . MET A 1 74 ? 10.018 8.880 1.410 1.00 88.31 74 MET A O 1
ATOM 618 N N . GLU A 1 75 ? 11.716 10.145 2.154 1.00 89.88 75 GLU A N 1
ATOM 619 C CA . GLU A 1 75 ? 12.524 9.038 2.675 1.00 89.88 75 GLU A CA 1
ATOM 620 C C . GLU A 1 75 ? 11.798 8.246 3.775 1.00 89.88 75 GLU A C 1
ATOM 622 O O . GLU A 1 75 ? 11.742 7.013 3.750 1.00 89.88 75 GLU A O 1
ATOM 627 N N . ARG A 1 76 ? 11.199 8.938 4.752 1.00 91.75 76 ARG A N 1
ATOM 628 C CA . ARG A 1 76 ? 10.504 8.273 5.865 1.00 91.75 76 ARG A CA 1
ATOM 629 C C . ARG A 1 76 ? 9.241 7.561 5.385 1.00 91.75 76 ARG A C 1
ATOM 631 O O . ARG A 1 76 ? 8.976 6.441 5.824 1.00 91.75 76 ARG A O 1
ATOM 638 N N . ALA A 1 77 ? 8.502 8.167 4.457 1.00 92.88 77 ALA A N 1
ATOM 639 C CA . ALA A 1 77 ? 7.343 7.552 3.826 1.00 92.88 77 ALA A CA 1
ATOM 640 C C . ALA A 1 77 ? 7.746 6.316 3.010 1.00 92.88 77 ALA A C 1
ATOM 642 O O . ALA A 1 77 ? 7.124 5.266 3.170 1.00 92.88 77 ALA A O 1
ATOM 643 N N . TYR A 1 78 ? 8.818 6.404 2.215 1.00 93.38 78 TYR A N 1
ATOM 644 C CA . TYR A 1 78 ? 9.389 5.279 1.469 1.00 93.38 78 TYR A CA 1
ATOM 645 C C . TYR A 1 78 ? 9.711 4.095 2.395 1.00 93.38 78 TYR A C 1
ATOM 647 O O . TYR A 1 78 ? 9.210 2.986 2.192 1.00 93.38 78 TYR A O 1
ATOM 655 N N . ASN A 1 79 ? 10.475 4.338 3.465 1.00 94.00 79 ASN A N 1
ATOM 656 C CA . ASN A 1 79 ? 10.901 3.299 4.407 1.00 94.00 79 ASN A CA 1
ATOM 657 C C . ASN A 1 79 ? 9.724 2.673 5.173 1.00 94.00 79 ASN A C 1
ATOM 659 O O . ASN A 1 79 ? 9.661 1.452 5.366 1.00 94.00 79 ASN A O 1
ATOM 663 N N . ALA A 1 80 ? 8.753 3.490 5.584 1.00 94.81 80 ALA A N 1
ATOM 664 C CA . ALA A 1 80 ? 7.558 3.003 6.263 1.00 94.81 80 ALA A CA 1
ATOM 665 C C . ALA A 1 80 ? 6.683 2.139 5.343 1.00 94.81 80 ALA A C 1
ATOM 667 O O . ALA A 1 80 ? 6.166 1.103 5.766 1.00 94.81 80 ALA A O 1
ATOM 668 N N . LYS A 1 81 ? 6.553 2.529 4.074 1.00 95.62 81 LYS A N 1
ATOM 669 C CA . LYS A 1 81 ? 5.820 1.786 3.042 1.00 95.62 81 LYS A CA 1
ATOM 670 C C . LYS A 1 81 ? 6.499 0.474 2.675 1.00 95.62 81 LYS A C 1
ATOM 672 O O . LYS A 1 81 ? 5.827 -0.555 2.598 1.00 95.62 81 LYS A O 1
ATOM 677 N N . GLN A 1 82 ? 7.826 0.484 2.556 1.00 95.31 82 GLN A N 1
ATOM 678 C CA . GLN A 1 82 ? 8.628 -0.729 2.407 1.00 95.31 82 GLN A CA 1
ATOM 679 C C . GLN A 1 82 ? 8.373 -1.702 3.566 1.00 95.31 82 GLN A C 1
ATOM 681 O O . GLN A 1 82 ? 8.123 -2.885 3.339 1.00 95.31 82 GLN A O 1
ATOM 686 N N . SER A 1 83 ? 8.373 -1.198 4.802 1.00 95.88 83 SER A N 1
ATOM 687 C CA . SER A 1 83 ? 8.120 -2.010 5.997 1.00 95.88 83 SER A CA 1
ATOM 688 C C . SER A 1 83 ? 6.688 -2.552 6.040 1.00 95.88 83 SER A C 1
ATOM 690 O O . SER A 1 83 ? 6.498 -3.721 6.355 1.00 95.88 83 SER A O 1
ATOM 692 N N . MET A 1 84 ? 5.682 -1.751 5.670 1.00 95.81 84 MET A N 1
ATOM 693 C CA . MET A 1 84 ? 4.280 -2.194 5.582 1.00 95.81 84 MET A CA 1
ATOM 694 C C 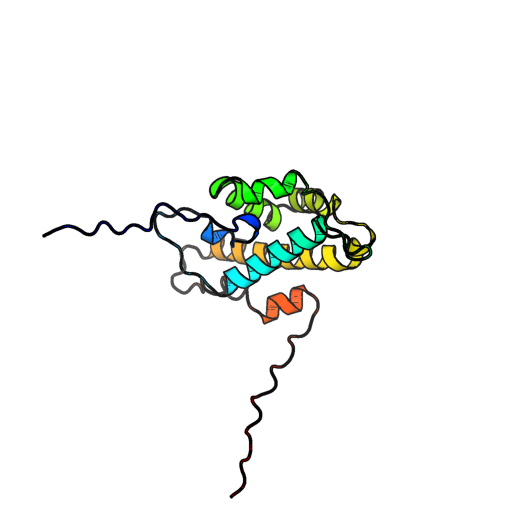. MET A 1 84 ? 4.094 -3.365 4.601 1.00 95.81 84 MET A C 1
ATOM 696 O O . MET A 1 84 ? 3.303 -4.278 4.852 1.00 95.81 84 MET A O 1
ATOM 700 N N . ILE A 1 85 ? 4.818 -3.342 3.481 1.00 96.75 85 ILE A N 1
ATOM 701 C CA . ILE A 1 85 ? 4.751 -4.385 2.453 1.00 96.75 85 ILE A CA 1
ATOM 702 C C . ILE A 1 85 ? 5.528 -5.636 2.894 1.00 96.75 85 ILE A C 1
ATOM 704 O O . ILE A 1 85 ? 4.984 -6.742 2.856 1.00 96.75 85 ILE A O 1
ATOM 708 N N . ALA A 1 86 ? 6.778 -5.470 3.336 1.00 95.25 86 ALA A N 1
ATOM 709 C CA . ALA A 1 86 ? 7.719 -6.577 3.522 1.00 95.25 86 ALA A CA 1
ATOM 710 C C . ALA A 1 86 ? 7.725 -7.201 4.931 1.00 95.25 86 ALA A C 1
ATOM 712 O O . ALA A 1 86 ? 8.054 -8.377 5.069 1.00 95.25 86 ALA A O 1
ATOM 713 N N . SER A 1 87 ? 7.370 -6.451 5.979 1.00 96.75 87 SER A N 1
ATOM 714 C CA . SER A 1 87 ? 7.433 -6.921 7.369 1.00 96.75 87 SER A CA 1
ATOM 715 C C . SER A 1 87 ? 6.056 -7.338 7.875 1.00 96.75 87 SER A C 1
ATOM 717 O O . SER A 1 87 ? 5.171 -6.504 8.080 1.00 96.75 87 SER A O 1
ATOM 719 N N . MET A 1 88 ? 5.886 -8.639 8.132 1.00 95.56 88 MET A N 1
ATOM 720 C CA . MET A 1 88 ? 4.672 -9.171 8.766 1.00 95.56 88 MET A CA 1
ATOM 721 C C . MET A 1 88 ? 4.425 -8.507 10.124 1.00 95.56 88 MET A C 1
ATOM 723 O O . MET A 1 88 ? 3.332 -8.014 10.365 1.00 95.56 88 MET A O 1
ATOM 727 N N . TYR A 1 89 ? 5.467 -8.390 10.951 1.00 96.06 89 TYR A N 1
ATOM 728 C CA . TYR A 1 89 ? 5.379 -7.772 12.274 1.00 96.06 89 TYR A CA 1
ATOM 729 C C . TYR A 1 89 ? 4.904 -6.312 12.216 1.00 96.06 89 TYR A C 1
ATOM 731 O O . TYR A 1 89 ? 3.982 -5.917 12.930 1.00 96.06 89 TYR A O 1
ATOM 739 N N . THR A 1 90 ? 5.497 -5.498 11.335 1.00 95.31 90 THR A N 1
ATOM 740 C CA . THR A 1 90 ? 5.102 -4.088 11.180 1.00 95.31 90 THR A CA 1
ATOM 741 C C . THR A 1 90 ? 3.661 -3.974 10.705 1.00 95.31 90 THR A C 1
ATOM 743 O O . THR A 1 90 ? 2.903 -3.155 11.227 1.00 95.31 90 THR A O 1
ATOM 746 N N . 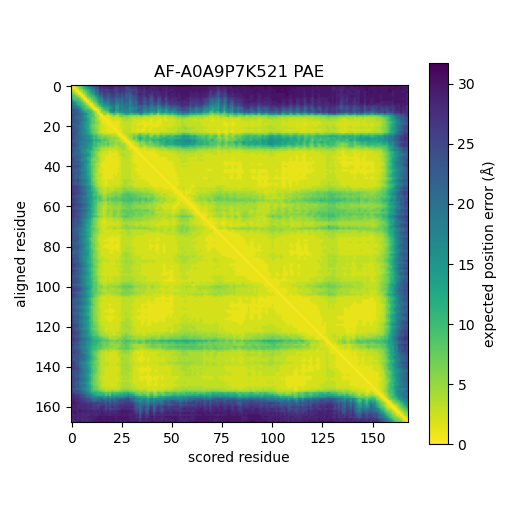ARG A 1 91 ? 3.271 -4.811 9.741 1.00 96.12 91 ARG A N 1
ATOM 747 C CA . ARG A 1 91 ? 1.904 -4.850 9.230 1.00 96.12 91 ARG A CA 1
ATOM 748 C C . ARG A 1 91 ? 0.908 -5.241 10.320 1.00 96.12 91 ARG A C 1
ATOM 750 O O . ARG A 1 91 ? -0.091 -4.547 10.472 1.00 96.12 91 ARG A O 1
ATOM 757 N N . ASP A 1 92 ? 1.189 -6.270 11.113 1.00 95.94 92 ASP A N 1
ATOM 758 C CA . ASP A 1 92 ? 0.296 -6.726 12.185 1.00 95.94 92 ASP A CA 1
ATOM 759 C C . ASP A 1 92 ? 0.127 -5.654 13.273 1.00 95.94 92 ASP A C 1
ATOM 761 O O . ASP A 1 92 ? -0.989 -5.399 13.728 1.00 95.94 92 ASP A O 1
ATOM 765 N N . MET A 1 93 ? 1.201 -4.932 13.618 1.00 94.62 93 MET A N 1
ATOM 766 C CA . MET A 1 93 ? 1.119 -3.775 14.520 1.00 94.62 93 MET A CA 1
ATOM 767 C C . MET A 1 93 ? 0.278 -2.622 13.963 1.00 94.62 93 MET A C 1
ATOM 769 O O . MET A 1 93 ? -0.359 -1.903 14.729 1.00 94.62 93 MET A O 1
ATOM 773 N N . ILE A 1 94 ? 0.299 -2.386 12.651 1.00 95.38 94 ILE A N 1
ATOM 774 C CA . ILE A 1 94 ? -0.550 -1.365 12.025 1.00 95.38 94 ILE A CA 1
ATOM 775 C C . ILE A 1 94 ? -2.004 -1.846 12.036 1.00 95.38 94 ILE A C 1
ATOM 777 O O . ILE A 1 94 ? -2.889 -1.137 12.511 1.00 95.38 94 ILE A O 1
ATOM 781 N N . LEU A 1 95 ? -2.243 -3.080 11.588 1.00 96.31 95 LEU A N 1
ATOM 782 C CA . LEU A 1 95 ? -3.575 -3.673 11.478 1.00 96.31 95 LEU A CA 1
ATOM 783 C C . LEU A 1 95 ? -4.242 -3.936 12.832 1.00 96.31 95 LEU A C 1
ATOM 785 O O . LEU A 1 95 ? -5.467 -4.053 12.889 1.00 96.31 95 LEU A O 1
ATOM 789 N N . SER A 1 96 ? -3.481 -3.944 13.931 1.00 94.62 96 SER A N 1
ATOM 790 C CA . SER A 1 96 ? -4.040 -4.030 15.282 1.00 94.62 96 SER A CA 1
ATOM 791 C C . SER A 1 96 ? -5.004 -2.879 15.610 1.00 94.62 96 SER A C 1
ATOM 793 O O . SER A 1 96 ? -5.921 -3.074 16.411 1.00 94.62 96 SER A O 1
ATOM 795 N N . HIS A 1 97 ? -4.852 -1.734 14.933 1.00 94.06 97 HIS A N 1
ATOM 796 C CA . HIS A 1 97 ? -5.665 -0.526 15.097 1.00 94.06 97 HIS A CA 1
ATOM 797 C C . HIS A 1 97 ? -6.943 -0.517 14.239 1.00 94.06 97 HIS A C 1
ATOM 799 O O . HIS A 1 97 ? -7.756 0.398 14.367 1.00 94.06 97 HIS A O 1
ATOM 805 N N . VAL A 1 98 ? -7.137 -1.500 13.350 1.00 94.56 98 VAL A N 1
ATOM 806 C CA . VAL A 1 98 ? -8.361 -1.596 12.540 1.00 94.56 98 VAL A CA 1
ATOM 807 C C . VAL A 1 98 ? -9.551 -1.897 13.448 1.00 94.56 98 VAL A C 1
ATOM 809 O O . VAL A 1 98 ? -9.498 -2.794 14.296 1.00 94.56 98 VAL A O 1
ATOM 812 N N . GLN A 1 99 ? -10.642 -1.163 13.248 1.00 93.12 99 GLN A N 1
ATOM 813 C CA . GLN A 1 99 ? -11.856 -1.306 14.048 1.00 93.12 99 GLN A CA 1
ATOM 814 C C . GLN A 1 99 ? -12.442 -2.725 13.937 1.00 93.12 99 GLN A C 1
ATOM 816 O O . GLN A 1 99 ? -12.543 -3.222 12.810 1.00 93.12 99 GLN A O 1
ATOM 821 N N . PRO A 1 100 ? -12.845 -3.376 15.050 1.00 92.88 100 PRO A N 1
ATOM 822 C CA . PRO A 1 100 ? -13.314 -4.767 15.067 1.00 92.88 100 PRO A CA 1
ATOM 823 C C . PRO A 1 100 ? -14.326 -5.110 13.970 1.00 92.88 100 PRO A C 1
ATOM 825 O O . PRO A 1 100 ? -14.142 -6.086 13.251 1.00 92.88 100 PRO A O 1
ATOM 828 N N . GLN A 1 101 ? -15.322 -4.251 13.759 1.00 91.00 101 GLN A N 1
ATOM 829 C CA . GLN A 1 101 ? -16.379 -4.422 12.759 1.00 91.00 101 GLN A CA 1
ATOM 830 C C . GLN A 1 101 ? -15.886 -4.454 11.303 1.00 91.00 101 GLN A C 1
ATOM 832 O O . GLN A 1 101 ? -16.595 -4.940 10.426 1.00 91.00 101 GLN A O 1
ATOM 837 N N . SER A 1 102 ? -14.692 -3.927 11.032 1.00 92.25 102 SER A N 1
ATOM 838 C CA . SER A 1 102 ? -14.096 -3.869 9.693 1.00 92.25 102 SER A CA 1
ATOM 839 C C . SER A 1 102 ? -13.005 -4.922 9.486 1.00 92.25 102 SER A C 1
ATOM 841 O O . SER A 1 102 ? -12.566 -5.119 8.349 1.00 92.25 102 SER A O 1
ATOM 843 N N . ARG A 1 103 ? -12.542 -5.582 10.560 1.00 93.56 103 ARG A N 1
ATOM 844 C CA . ARG A 1 103 ? -11.369 -6.472 10.527 1.00 93.56 103 ARG A CA 1
ATOM 845 C C . ARG A 1 103 ? -11.583 -7.651 9.593 1.00 93.56 103 ARG A C 1
ATOM 847 O O . ARG A 1 103 ? -10.803 -7.801 8.657 1.00 93.56 103 ARG A O 1
ATOM 854 N N . ASP A 1 104 ? -12.664 -8.401 9.781 1.00 93.75 104 ASP A N 1
ATOM 855 C CA . ASP A 1 104 ? -12.929 -9.647 9.044 1.00 93.75 104 ASP A CA 1
ATOM 856 C C . ASP A 1 104 ? -12.969 -9.450 7.527 1.00 93.75 104 ASP A C 1
ATOM 858 O O . ASP A 1 104 ? -12.633 -10.350 6.762 1.00 93.75 104 ASP A O 1
ATOM 862 N N . ARG A 1 105 ? -13.339 -8.245 7.082 1.00 91.19 105 ARG A N 1
ATOM 863 C CA . ARG A 1 105 ? -13.403 -7.902 5.663 1.00 91.19 105 ARG A CA 1
ATOM 864 C C . ARG A 1 105 ? -12.114 -7.274 5.139 1.00 91.19 105 ARG A C 1
ATOM 866 O O . ARG A 1 105 ? -11.618 -7.693 4.098 1.00 91.19 105 ARG A O 1
ATOM 873 N N . LEU A 1 106 ? -11.599 -6.236 5.800 1.00 95.50 106 LEU A N 1
ATOM 874 C CA . LEU A 1 106 ? -10.517 -5.413 5.243 1.00 95.50 106 LEU A CA 1
ATOM 875 C C . LEU A 1 106 ? -9.124 -5.980 5.525 1.00 95.50 106 LEU A C 1
ATOM 877 O O . LEU A 1 106 ? -8.235 -5.844 4.685 1.00 95.50 106 LEU A O 1
ATOM 881 N N . VAL A 1 107 ? -8.914 -6.622 6.678 1.00 97.44 107 VAL A N 1
ATOM 882 C CA . VAL A 1 107 ? -7.594 -7.153 7.060 1.00 97.44 107 VAL A CA 1
ATOM 883 C C . VAL A 1 107 ? -7.116 -8.236 6.087 1.00 97.44 107 VAL A C 1
ATOM 885 O O . VAL A 1 107 ? -5.983 -8.113 5.613 1.00 97.44 107 VAL A O 1
ATOM 888 N N . PRO A 1 108 ? -7.937 -9.235 5.696 1.00 97.94 108 PRO A N 1
ATOM 889 C CA . PRO A 1 108 ? -7.520 -10.221 4.700 1.00 97.94 108 PRO A CA 1
ATOM 890 C C . PRO A 1 108 ? -7.133 -9.591 3.359 1.00 97.94 108 PRO A C 1
ATOM 892 O O . PRO A 1 108 ? -6.099 -9.945 2.796 1.00 97.94 108 PRO A O 1
ATOM 895 N N . TRP A 1 109 ? -7.899 -8.604 2.879 1.00 97.94 109 TRP A N 1
ATOM 896 C CA . TRP A 1 109 ? -7.583 -7.875 1.645 1.00 97.94 109 TRP A CA 1
ATOM 897 C C . TRP A 1 109 ? -6.237 -7.156 1.727 1.00 97.94 109 TRP A C 1
ATOM 899 O O . TRP A 1 109 ? -5.409 -7.291 0.827 1.00 97.94 109 TRP A O 1
ATOM 909 N N . ILE A 1 110 ? -5.988 -6.429 2.818 1.00 98.31 110 ILE A N 1
ATOM 910 C CA . ILE A 1 110 ? -4.724 -5.710 3.015 1.00 98.31 110 ILE A CA 1
ATOM 911 C C . ILE A 1 110 ? -3.545 -6.688 3.075 1.00 98.31 110 ILE A C 1
ATOM 913 O O . ILE A 1 110 ? -2.506 -6.424 2.474 1.00 98.31 110 ILE A O 1
ATOM 917 N N . ILE A 1 111 ? -3.691 -7.826 3.760 1.00 98.25 111 ILE A N 1
ATOM 918 C CA . ILE A 1 111 ? -2.637 -8.847 3.841 1.00 98.25 111 ILE A CA 1
ATOM 919 C C . ILE A 1 111 ? -2.340 -9.439 2.459 1.00 98.25 111 ILE A C 1
ATOM 921 O O . ILE A 1 111 ? -1.168 -9.533 2.083 1.00 98.25 111 ILE A O 1
ATOM 925 N N . SER A 1 112 ? -3.369 -9.820 1.700 1.00 98.38 112 SER A N 1
ATOM 926 C CA . SER A 1 112 ? -3.203 -10.398 0.362 1.00 98.38 112 SER A CA 1
ATOM 927 C C . SER A 1 112 ? -2.542 -9.420 -0.603 1.00 98.38 112 SER A C 1
ATOM 929 O O . SER A 1 112 ? -1.581 -9.783 -1.281 1.00 98.38 112 SER A O 1
ATOM 931 N N . LEU A 1 113 ? -2.982 -8.159 -0.614 1.00 98.50 113 LEU A N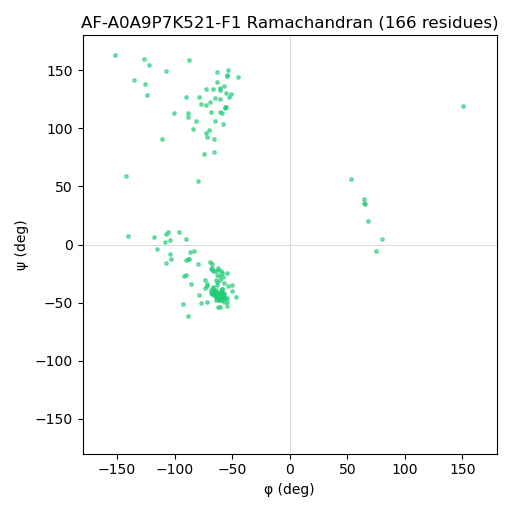 1
ATOM 932 C CA . LEU A 1 113 ? -2.370 -7.123 -1.445 1.00 98.50 113 LEU A CA 1
ATOM 933 C C . LEU A 1 113 ? -0.929 -6.822 -1.022 1.00 98.50 113 LEU A C 1
ATOM 935 O O . LEU A 1 113 ? -0.049 -6.747 -1.875 1.00 98.50 113 LEU A O 1
ATOM 939 N N . ALA A 1 114 ? -0.644 -6.719 0.279 1.00 98.31 114 ALA A N 1
ATOM 940 C CA . ALA A 1 114 ? 0.721 -6.497 0.754 1.00 98.31 114 ALA A CA 1
ATOM 941 C C . ALA A 1 114 ? 1.666 -7.632 0.323 1.00 98.31 114 ALA A C 1
ATOM 943 O O . ALA A 1 114 ? 2.787 -7.367 -0.104 1.00 98.31 114 ALA A O 1
ATOM 944 N N . ARG A 1 115 ? 1.206 -8.892 0.369 1.00 98.12 115 ARG A N 1
ATOM 945 C CA . ARG A 1 115 ? 1.960 -10.047 -0.152 1.00 98.12 115 ARG A CA 1
ATOM 946 C C . ARG A 1 115 ? 2.174 -9.963 -1.663 1.00 98.12 115 ARG A C 1
ATOM 948 O O . ARG A 1 115 ? 3.279 -10.233 -2.123 1.00 98.12 115 ARG A O 1
ATOM 955 N N . LEU A 1 116 ? 1.154 -9.554 -2.420 1.00 98.38 116 LEU A N 1
ATOM 956 C CA . LEU A 1 116 ? 1.256 -9.364 -3.869 1.00 98.38 116 LEU A CA 1
ATOM 957 C C . LEU A 1 116 ? 2.364 -8.359 -4.224 1.00 98.38 116 LEU A C 1
ATOM 959 O O . LEU A 1 116 ? 3.247 -8.671 -5.026 1.00 98.38 116 LEU A O 1
ATOM 963 N N . PHE A 1 117 ? 2.371 -7.191 -3.572 1.00 98.25 117 PHE A N 1
ATOM 964 C CA . PHE A 1 117 ? 3.425 -6.189 -3.756 1.00 98.25 117 PHE A CA 1
ATOM 965 C C . PHE A 1 117 ? 4.795 -6.694 -3.289 1.00 98.25 117 PHE A C 1
ATOM 967 O O . PHE A 1 117 ? 5.783 -6.495 -3.997 1.00 98.25 117 PHE A O 1
ATOM 974 N N . ALA A 1 118 ? 4.873 -7.387 -2.147 1.00 97.56 118 ALA A N 1
ATOM 975 C CA . ALA A 1 118 ? 6.130 -7.934 -1.632 1.00 97.56 118 ALA A CA 1
ATOM 976 C C . ALA A 1 118 ? 6.776 -8.916 -2.620 1.00 97.56 118 ALA A C 1
ATOM 978 O O . ALA A 1 118 ? 7.973 -8.808 -2.889 1.00 97.56 118 ALA A O 1
ATOM 979 N N . ASN A 1 119 ? 5.982 -9.809 -3.218 1.00 97.50 119 ASN A N 1
ATOM 980 C CA . ASN A 1 119 ? 6.459 -10.766 -4.216 1.00 97.50 119 ASN A CA 1
ATOM 981 C C . ASN A 1 119 ? 6.988 -10.067 -5.473 1.00 97.50 119 ASN A C 1
ATOM 983 O O . ASN A 1 119 ? 8.075 -10.401 -5.942 1.00 97.50 119 ASN A O 1
ATOM 987 N N . GLY A 1 120 ? 6.274 -9.054 -5.978 1.00 96.75 120 GLY A N 1
ATOM 988 C CA . GLY A 1 120 ? 6.742 -8.256 -7.115 1.00 96.75 120 GLY A CA 1
ATOM 989 C C . GLY A 1 120 ? 8.072 -7.549 -6.832 1.00 96.75 120 GLY A C 1
ATOM 990 O O . GLY A 1 120 ? 8.975 -7.562 -7.667 1.00 96.75 120 GLY A O 1
ATOM 991 N N . CYS A 1 121 ? 8.233 -6.995 -5.627 1.00 94.25 121 CYS A N 1
ATOM 992 C CA . CYS A 1 121 ? 9.476 -6.337 -5.212 1.00 94.25 121 CYS A CA 1
ATOM 993 C C . CYS A 1 121 ? 10.637 -7.328 -5.066 1.00 94.25 121 CYS A C 1
ATOM 995 O O . CYS A 1 121 ? 11.752 -7.048 -5.504 1.00 94.25 121 CYS A O 1
ATOM 997 N N . TYR A 1 122 ? 10.380 -8.497 -4.473 1.00 94.88 122 TYR A N 1
ATOM 998 C CA . TYR A 1 122 ? 11.377 -9.557 -4.345 1.00 94.88 122 TYR A CA 1
ATOM 999 C C . TYR A 1 122 ? 11.838 -10.049 -5.721 1.00 94.88 122 TYR A C 1
ATOM 1001 O O . TYR A 1 122 ? 13.040 -10.154 -5.968 1.00 94.88 122 TYR A O 1
ATOM 1009 N N . ALA A 1 123 ? 10.896 -10.281 -6.639 1.00 95.38 123 ALA A N 1
ATOM 1010 C CA . ALA A 1 123 ? 11.195 -10.714 -7.999 1.00 95.38 123 ALA A CA 1
ATOM 1011 C C . ALA A 1 123 ? 12.020 -9.668 -8.771 1.00 95.38 123 ALA A C 1
ATOM 1013 O O . ALA A 1 123 ? 13.016 -10.022 -9.401 1.00 95.38 123 ALA A O 1
ATOM 1014 N N . GLN A 1 124 ? 11.689 -8.378 -8.641 1.00 93.62 124 GLN A N 1
ATOM 1015 C CA . GLN A 1 124 ? 12.485 -7.290 -9.220 1.00 93.62 124 GLN A CA 1
ATOM 1016 C C . GLN A 1 124 ? 13.929 -7.288 -8.695 1.00 93.62 124 GLN A C 1
ATOM 1018 O O . GLN A 1 124 ? 14.865 -7.126 -9.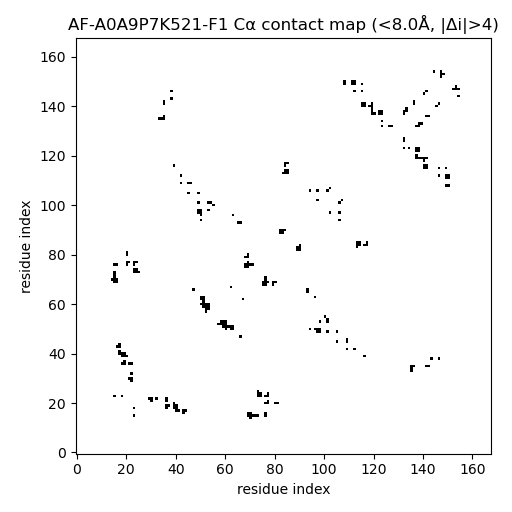476 1.00 93.62 124 GLN A O 1
ATOM 1023 N N . GLY A 1 125 ? 14.129 -7.518 -7.392 1.00 91.56 125 GLY A N 1
ATOM 1024 C CA . GLY A 1 125 ? 15.466 -7.618 -6.797 1.00 91.56 125 GLY A CA 1
ATOM 1025 C C . GLY A 1 125 ? 16.323 -8.729 -7.418 1.00 91.56 125 GLY A C 1
ATOM 1026 O O . GLY A 1 125 ? 17.512 -8.521 -7.663 1.00 91.56 125 GLY A O 1
ATOM 1027 N N . HIS A 1 126 ? 15.712 -9.873 -7.742 1.00 91.00 126 HIS A N 1
ATOM 1028 C CA . HIS A 1 126 ? 16.383 -11.002 -8.405 1.00 91.00 126 HIS A CA 1
ATOM 1029 C C . HIS A 1 126 ? 16.658 -10.734 -9.888 1.00 91.00 126 HIS A C 1
ATOM 1031 O O . HIS A 1 126 ? 17.652 -11.210 -10.431 1.00 91.00 126 HIS A O 1
ATOM 1037 N N . ALA A 1 127 ? 15.809 -9.937 -10.535 1.00 91.75 127 ALA A N 1
ATOM 1038 C CA . ALA A 1 127 ? 15.892 -9.626 -11.956 1.00 91.75 127 ALA A CA 1
ATOM 1039 C C . ALA A 1 127 ? 16.625 -8.311 -12.275 1.00 91.75 127 ALA A C 1
ATOM 1041 O O . ALA A 1 127 ? 16.601 -7.873 -13.421 1.00 91.75 127 ALA A O 1
ATOM 1042 N N . ARG A 1 128 ? 17.299 -7.674 -11.305 1.00 84.12 128 ARG A N 1
ATOM 1043 C CA . ARG A 1 128 ? 17.901 -6.331 -11.464 1.00 84.12 128 ARG A CA 1
ATOM 1044 C C . ARG A 1 128 ? 18.866 -6.175 -12.650 1.00 84.12 128 ARG A C 1
ATOM 1046 O O . ARG A 1 128 ? 19.047 -5.066 -13.133 1.00 84.12 128 ARG A O 1
ATOM 1053 N N . ASN A 1 129 ? 19.468 -7.276 -13.106 1.00 90.00 129 ASN A N 1
ATOM 1054 C CA . ASN A 1 129 ? 20.415 -7.306 -14.224 1.00 90.00 129 ASN A CA 1
ATOM 1055 C C . ASN A 1 129 ? 19.802 -7.858 -15.524 1.00 90.00 129 ASN A C 1
ATOM 1057 O O . ASN A 1 129 ? 20.522 -8.037 -16.502 1.00 90.00 129 ASN A O 1
ATOM 1061 N N . ASN A 1 130 ? 18.505 -8.174 -15.537 1.00 92.75 130 ASN A N 1
ATOM 1062 C CA . ASN A 1 130 ? 17.822 -8.699 -16.712 1.00 92.75 130 ASN A CA 1
ATOM 1063 C C . ASN A 1 130 ? 17.280 -7.537 -17.574 1.00 92.75 130 ASN A C 1
ATOM 1065 O O . ASN A 1 130 ? 16.354 -6.850 -17.131 1.00 92.75 130 ASN A O 1
ATOM 1069 N N . PRO A 1 131 ? 17.802 -7.319 -18.797 1.00 91.12 131 PRO A N 1
ATOM 1070 C CA . PRO A 1 131 ? 17.342 -6.239 -19.670 1.00 91.12 131 PRO A CA 1
ATOM 1071 C C . PRO A 1 131 ? 15.915 -6.447 -20.200 1.00 91.12 131 PRO A C 1
ATOM 1073 O O . PRO A 1 131 ? 15.257 -5.476 -20.562 1.00 91.12 131 PRO A O 1
ATOM 1076 N N . GLU A 1 132 ? 15.414 -7.684 -20.213 1.00 93.88 132 GLU A N 1
ATOM 1077 C CA . GLU A 1 132 ? 14.063 -8.030 -20.675 1.00 93.88 132 GLU A CA 1
ATOM 1078 C C . GLU A 1 132 ? 13.019 -7.979 -19.549 1.00 93.88 132 GLU A C 1
ATOM 1080 O O . GLU A 1 132 ? 11.859 -8.346 -19.738 1.00 93.88 132 GLU A O 1
ATOM 1085 N N . TRP A 1 133 ? 13.411 -7.545 -18.348 1.00 94.81 133 TRP A N 1
ATOM 1086 C CA . TRP A 1 133 ? 12.502 -7.499 -17.213 1.00 94.81 133 TRP A CA 1
ATOM 1087 C C . TRP A 1 133 ? 11.357 -6.503 -17.431 1.00 94.81 133 TRP A C 1
ATOM 1089 O O . TRP A 1 133 ? 11.565 -5.304 -17.641 1.00 94.81 133 TRP A O 1
ATOM 1099 N N . ASP A 1 134 ? 10.123 -6.985 -17.272 1.00 95.38 134 ASP A N 1
ATOM 1100 C CA . ASP A 1 134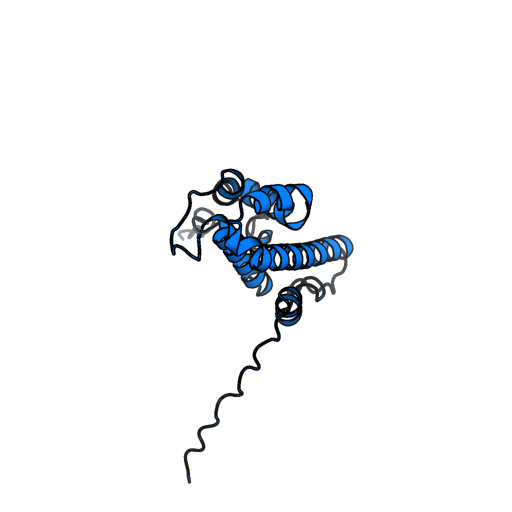 ? 8.934 -6.141 -17.327 1.00 95.38 134 ASP A CA 1
ATOM 1101 C C . ASP A 1 134 ? 8.822 -5.248 -16.078 1.00 95.38 134 ASP A C 1
ATOM 1103 O O . ASP A 1 134 ? 8.224 -5.606 -15.058 1.00 95.38 134 ASP A O 1
ATOM 1107 N N . GLN A 1 135 ? 9.361 -4.033 -16.177 1.00 92.19 135 GLN A N 1
ATOM 1108 C CA . GLN A 1 135 ? 9.248 -3.009 -15.134 1.00 92.19 135 GLN A CA 1
ATOM 1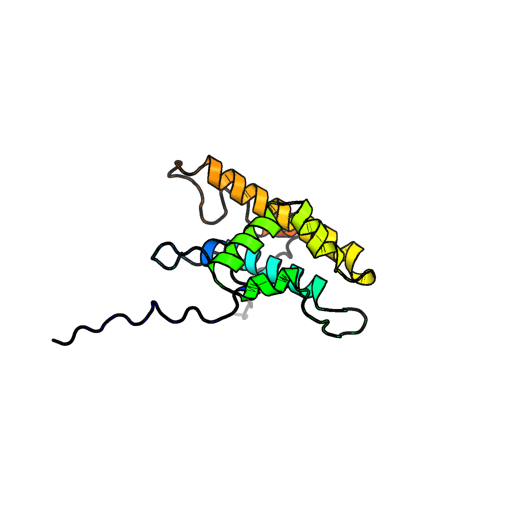109 C C . GLN A 1 135 ? 7.813 -2.488 -14.940 1.00 92.19 135 GLN A C 1
ATOM 1111 O O . GLN A 1 135 ? 7.493 -1.959 -13.868 1.00 92.19 135 GLN A O 1
ATOM 1116 N N . LYS A 1 136 ? 6.938 -2.609 -15.951 1.00 94.62 136 LYS A N 1
ATOM 1117 C CA . LYS A 1 136 ? 5.567 -2.074 -15.899 1.00 94.62 136 LYS A CA 1
ATOM 1118 C C . LYS A 1 136 ? 4.686 -2.890 -14.965 1.00 94.62 136 LYS A C 1
ATOM 1120 O O . LYS A 1 136 ? 3.853 -2.310 -14.272 1.00 94.62 136 LYS A O 1
ATOM 1125 N N . THR A 1 137 ? 4.896 -4.203 -14.919 1.00 96.44 137 THR A N 1
ATOM 1126 C CA . THR A 1 137 ? 4.106 -5.126 -14.085 1.00 96.44 137 THR A CA 1
ATOM 1127 C C . THR A 1 137 ? 4.937 -5.848 -13.021 1.00 96.44 137 THR A C 1
ATOM 1129 O O . THR A 1 137 ? 4.420 -6.717 -12.326 1.00 96.44 137 THR A O 1
ATOM 1132 N N . LEU A 1 138 ? 6.218 -5.494 -12.867 1.00 95.69 138 LEU A N 1
ATOM 1133 C CA . LEU A 1 138 ? 7.185 -6.225 -12.040 1.00 95.69 138 LEU A CA 1
ATOM 1134 C C . LEU A 1 138 ? 7.223 -7.715 -12.415 1.00 95.69 138 LEU A C 1
ATOM 1136 O O . LEU A 1 138 ? 6.963 -8.571 -11.575 1.00 95.69 138 LEU A O 1
ATOM 1140 N N . GLY A 1 139 ? 7.493 -8.025 -13.685 1.00 95.25 139 GLY A N 1
ATOM 1141 C CA . GLY A 1 139 ? 7.580 -9.408 -14.172 1.00 95.25 139 GLY A CA 1
ATOM 1142 C C . GLY A 1 139 ? 6.250 -10.161 -14.109 1.00 95.25 139 GLY A C 1
ATOM 1143 O O . GLY A 1 139 ? 6.211 -11.345 -13.783 1.00 95.25 139 GLY A O 1
ATOM 1144 N N . GLY A 1 140 ? 5.141 -9.463 -14.345 1.00 96.56 140 GLY A N 1
ATOM 1145 C CA . GLY A 1 140 ? 3.791 -10.015 -14.324 1.00 96.56 140 GLY A CA 1
ATOM 1146 C C . GLY A 1 140 ? 3.190 -10.169 -12.930 1.00 96.56 140 GLY A C 1
ATOM 1147 O O . GLY A 1 140 ? 2.106 -10.738 -12.817 1.00 96.56 140 GLY A O 1
ATOM 1148 N N . TRP A 1 141 ? 3.849 -9.720 -11.858 1.00 97.12 141 TRP A N 1
ATOM 1149 C CA . TRP A 1 141 ? 3.312 -9.812 -10.494 1.00 97.12 141 TRP A CA 1
ATOM 1150 C C . TRP A 1 141 ? 2.189 -8.812 -10.226 1.00 97.12 141 TRP A C 1
ATOM 1152 O O . TRP A 1 141 ? 1.220 -9.157 -9.556 1.00 97.12 141 TRP A O 1
ATOM 1162 N N . ILE A 1 142 ? 2.291 -7.600 -10.766 1.00 97.69 142 ILE A N 1
ATOM 1163 C CA . ILE A 1 142 ? 1.350 -6.507 -10.525 1.00 97.69 142 ILE A CA 1
ATOM 1164 C C . ILE A 1 142 ? 0.556 -6.234 -11.799 1.00 97.69 142 ILE A C 1
ATOM 1166 O O . ILE A 1 142 ? 0.947 -5.440 -12.653 1.00 97.69 142 ILE A O 1
ATOM 1170 N N . THR A 1 143 ? -0.583 -6.911 -11.912 1.00 96.38 143 THR A N 1
ATOM 1171 C CA . THR A 1 143 ? -1.580 -6.709 -12.969 1.00 96.38 143 THR A CA 1
ATOM 1172 C C . THR A 1 143 ? -2.947 -6.466 -12.339 1.00 96.38 143 THR A C 1
ATOM 1174 O O . THR A 1 143 ? -3.177 -6.840 -11.187 1.00 96.38 143 THR A O 1
ATOM 1177 N N . PHE A 1 144 ? -3.881 -5.869 -13.087 1.00 94.62 144 PHE A N 1
ATOM 1178 C CA . PHE A 1 144 ? -5.254 -5.684 -12.603 1.00 94.62 144 PHE A CA 1
ATOM 1179 C C . PHE A 1 144 ? -5.902 -7.015 -12.203 1.00 94.62 144 PHE A C 1
ATOM 1181 O O . PHE A 1 144 ? -6.533 -7.108 -11.156 1.00 94.62 144 PHE A O 1
ATOM 1188 N N . GLN A 1 145 ? -5.693 -8.058 -13.009 1.00 94.44 145 GLN A N 1
ATOM 1189 C CA . GLN A 1 145 ? -6.235 -9.384 -12.747 1.00 94.44 145 GLN A CA 1
ATOM 1190 C C . GLN A 1 145 ? -5.717 -9.953 -11.419 1.00 94.44 145 GLN A C 1
ATOM 1192 O O . GLN A 1 145 ? -6.522 -10.264 -10.548 1.00 94.44 145 GLN A O 1
ATOM 1197 N N . LYS A 1 146 ? -4.394 -9.996 -11.211 1.00 96.81 146 LYS A N 1
ATOM 1198 C CA . LYS A 1 146 ? -3.814 -10.504 -9.955 1.00 96.81 146 LYS A CA 1
ATOM 1199 C C . LYS A 1 146 ? -4.208 -9.664 -8.743 1.00 96.81 146 LYS A C 1
ATOM 1201 O O . LYS A 1 146 ? -4.365 -10.189 -7.644 1.00 96.81 146 LYS A O 1
ATOM 1206 N N . PHE A 1 147 ? -4.384 -8.358 -8.938 1.00 97.12 147 PHE A N 1
ATOM 1207 C CA . PHE A 1 147 ? -4.884 -7.463 -7.900 1.00 97.12 147 PHE A CA 1
ATOM 1208 C C . PHE A 1 147 ? -6.315 -7.830 -7.479 1.00 97.12 147 PHE A C 1
ATOM 1210 O O . PHE A 1 147 ? -6.612 -7.912 -6.289 1.00 97.12 147 PHE A O 1
ATOM 1217 N N . MET A 1 148 ? -7.195 -8.092 -8.447 1.00 95.75 148 MET A N 1
ATOM 1218 C CA . MET A 1 148 ? -8.576 -8.518 -8.204 1.00 95.75 148 MET A CA 1
ATOM 1219 C C . MET A 1 148 ? -8.647 -9.924 -7.589 1.00 95.75 148 MET A C 1
ATOM 1221 O O . MET A 1 148 ? -9.358 -10.120 -6.601 1.00 95.75 148 MET A O 1
ATOM 1225 N N . GLU A 1 149 ? -7.835 -10.863 -8.080 1.00 95.94 149 GLU A N 1
ATOM 1226 C CA . GLU A 1 149 ? -7.672 -12.204 -7.502 1.00 95.94 149 GLU A CA 1
ATOM 1227 C C . GLU A 1 149 ? -7.227 -12.132 -6.033 1.00 95.94 149 GLU A C 1
ATOM 1229 O O . GLU A 1 149 ? -7.806 -12.798 -5.177 1.00 95.94 149 GLU A O 1
ATOM 1234 N N . ALA A 1 150 ? -6.268 -11.260 -5.702 1.00 96.62 150 ALA A N 1
ATOM 1235 C CA . ALA A 1 150 ? -5.813 -11.051 -4.325 1.00 96.62 150 ALA A CA 1
ATOM 1236 C C . ALA A 1 150 ? -6.915 -10.497 -3.398 1.00 96.62 150 ALA A C 1
ATOM 1238 O O . ALA A 1 150 ? -6.886 -10.737 -2.189 1.00 96.62 150 ALA A O 1
ATOM 1239 N N . LEU A 1 151 ? -7.902 -9.785 -3.949 1.00 95.06 151 LEU A N 1
ATOM 1240 C CA . LEU A 1 151 ? -9.100 -9.343 -3.229 1.00 95.06 151 LEU A CA 1
ATOM 1241 C C . LEU A 1 151 ? -10.193 -10.425 -3.145 1.00 95.06 151 LEU A C 1
ATOM 1243 O O . LEU A 1 151 ? -11.218 -10.201 -2.494 1.00 95.06 151 LEU A O 1
ATOM 1247 N N . GLY A 1 152 ? -10.011 -11.573 -3.804 1.00 94.50 152 GLY A N 1
ATOM 1248 C CA . GLY A 1 152 ? -11.042 -12.602 -3.957 1.00 94.50 152 GLY A CA 1
ATOM 1249 C C . GLY A 1 152 ? -12.230 -12.107 -4.783 1.00 94.50 152 GLY A C 1
ATOM 1250 O O . GLY A 1 152 ? -13.381 -12.394 -4.452 1.00 94.50 152 GLY A O 1
ATOM 1251 N N . ARG A 1 153 ? -11.976 -11.267 -5.795 1.00 91.31 153 ARG A N 1
ATOM 1252 C CA . ARG A 1 153 ? -13.008 -10.645 -6.630 1.00 91.31 153 ARG A CA 1
ATOM 1253 C C . ARG A 1 153 ? -12.743 -10.935 -8.096 1.00 91.31 153 ARG A C 1
ATOM 1255 O O . ARG A 1 153 ? -11.631 -10.763 -8.572 1.00 91.31 153 ARG A O 1
ATOM 1262 N N . GLU A 1 154 ? -13.803 -11.250 -8.824 1.00 88.38 154 GLU A N 1
ATOM 1263 C CA . GLU A 1 154 ? -13.744 -11.294 -10.279 1.00 88.38 154 GLU A CA 1
ATOM 1264 C C . GLU A 1 154 ? -13.664 -9.868 -10.852 1.00 88.38 154 GLU A C 1
ATOM 1266 O O . GLU A 1 154 ? -14.430 -8.986 -10.424 1.00 88.38 154 GLU A O 1
ATOM 1271 N N . PRO A 1 155 ? -12.766 -9.607 -11.820 1.00 82.94 155 PRO A N 1
ATOM 1272 C CA . PRO A 1 155 ? -12.821 -8.403 -12.631 1.00 82.94 155 PRO A CA 1
ATOM 1273 C C . PRO A 1 155 ? -14.215 -8.265 -13.245 1.00 82.94 155 PRO A C 1
ATOM 1275 O O . PRO A 1 155 ? -14.717 -9.179 -13.898 1.00 82.94 155 PRO A O 1
ATOM 1278 N N . ARG A 1 156 ? -14.865 -7.112 -13.060 1.00 78.88 156 ARG A N 1
ATOM 1279 C CA . ARG A 1 156 ? -16.086 -6.839 -13.825 1.00 78.88 156 ARG A CA 1
ATOM 1280 C C . ARG A 1 156 ? -15.709 -6.842 -15.303 1.00 78.88 156 ARG A C 1
ATOM 1282 O O . ARG A 1 156 ? -14.820 -6.090 -15.695 1.00 78.88 156 ARG A O 1
ATOM 1289 N N . GLN A 1 157 ? -16.394 -7.658 -16.102 1.00 68.56 157 GLN A N 1
ATOM 1290 C CA . GLN A 1 157 ? -16.296 -7.559 -17.552 1.00 68.56 157 GLN A CA 1
ATOM 1291 C C . GLN A 1 157 ? -16.680 -6.128 -17.934 1.00 68.56 157 GLN A C 1
ATOM 1293 O O . GLN A 1 157 ? -17.786 -5.671 -17.626 1.00 68.56 157 GLN A O 1
ATOM 1298 N N . LEU A 1 158 ? -15.751 -5.394 -18.546 1.00 56.34 158 LEU A N 1
ATOM 1299 C CA . LEU A 1 158 ? -16.103 -4.161 -19.233 1.00 56.34 158 LEU A CA 1
ATOM 1300 C C . LEU A 1 158 ? -17.091 -4.583 -20.318 1.00 56.34 158 LEU A C 1
ATOM 1302 O O . LEU A 1 158 ? -16.729 -5.360 -21.201 1.00 56.34 158 LEU A O 1
ATOM 1306 N N . ARG A 1 159 ? -18.355 -4.147 -20.220 1.00 49.75 159 ARG A N 1
ATOM 1307 C CA . ARG A 1 159 ? -19.279 -4.330 -21.341 1.00 49.75 159 ARG A CA 1
ATOM 1308 C C . ARG A 1 159 ? -18.604 -3.695 -22.558 1.00 49.75 159 ARG A C 1
ATOM 1310 O O . ARG A 1 159 ? -18.129 -2.562 -22.422 1.00 49.75 159 ARG A O 1
ATOM 1317 N N . PRO A 1 160 ? -18.520 -4.388 -23.705 1.00 53.25 160 PRO A N 1
ATOM 1318 C CA . PRO A 1 160 ? -18.072 -3.730 -24.919 1.00 53.25 160 PRO A CA 1
ATOM 1319 C C . PRO A 1 160 ? -18.963 -2.499 -25.157 1.00 53.25 160 PRO A C 1
ATOM 1321 O O . PRO A 1 160 ? -20.146 -2.539 -24.790 1.00 53.25 160 PRO A O 1
ATOM 1324 N N . PRO A 1 161 ? -18.409 -1.395 -25.692 1.00 54.41 161 PRO A N 1
ATOM 1325 C CA . PRO A 1 161 ? -19.202 -0.213 -26.000 1.00 54.41 161 PRO A CA 1
ATOM 1326 C C . PRO A 1 161 ? -20.413 -0.639 -26.830 1.00 54.41 161 PRO A C 1
ATOM 1328 O O . PRO A 1 161 ? -20.270 -1.400 -27.790 1.00 54.41 161 PRO A O 1
ATOM 1331 N N . GLN A 1 162 ? -21.608 -0.210 -26.414 1.00 52.06 162 GLN A N 1
ATOM 1332 C CA . GLN A 1 162 ? -22.809 -0.411 -27.215 1.00 52.06 162 GLN A CA 1
ATOM 1333 C C . GLN A 1 162 ? -22.557 0.280 -28.552 1.00 52.06 162 GLN A C 1
ATOM 1335 O O . GLN A 1 162 ? -22.374 1.493 -28.606 1.00 52.06 162 GLN A O 1
ATOM 1340 N N . VAL A 1 163 ? -22.462 -0.510 -29.619 1.00 57.59 163 VAL A N 1
ATOM 1341 C CA . VAL A 1 163 ? -22.492 0.027 -30.973 1.00 57.59 163 VAL A CA 1
ATOM 1342 C C . VAL A 1 163 ? -23.925 0.488 -31.170 1.00 57.59 163 VAL A C 1
ATOM 1344 O O . VAL A 1 163 ? -24.813 -0.336 -31.401 1.00 57.59 163 VAL A O 1
ATOM 1347 N N . ASP A 1 164 ? -24.159 1.788 -30.998 1.00 56.94 164 ASP A N 1
ATOM 1348 C CA . ASP A 1 164 ? -25.424 2.401 -31.367 1.00 56.94 164 ASP A CA 1
ATOM 1349 C C . ASP A 1 164 ? -25.625 2.139 -32.854 1.00 56.94 164 ASP A C 1
ATOM 1351 O O . ASP A 1 164 ? -24.970 2.709 -33.727 1.00 56.94 164 ASP A O 1
ATOM 1355 N N . SER A 1 165 ? -26.510 1.187 -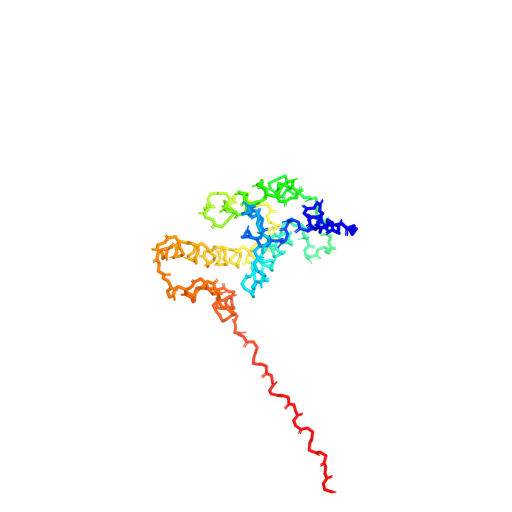33.127 1.00 53.75 165 SER A N 1
ATOM 1356 C CA . SER A 1 165 ? -26.997 0.896 -34.462 1.00 53.75 165 SER A CA 1
ATOM 1357 C C . SER A 1 165 ? -27.954 2.028 -34.813 1.00 53.75 165 SER A C 1
ATOM 1359 O O . SER A 1 165 ? -29.166 1.892 -34.671 1.00 53.75 165 SER A O 1
ATOM 1361 N N . ALA A 1 166 ? -27.403 3.186 -35.180 1.00 53.16 166 ALA A N 1
ATOM 1362 C CA . ALA A 1 166 ? -28.172 4.210 -35.859 1.00 53.16 166 ALA A CA 1
ATOM 1363 C C . ALA A 1 166 ? -28.580 3.626 -37.216 1.00 53.16 166 ALA A C 1
ATOM 1365 O O . ALA A 1 166 ? -27.751 3.375 -38.090 1.00 53.16 166 ALA A O 1
ATOM 1366 N N . THR A 1 167 ? -29.864 3.301 -37.283 1.00 53.84 167 THR A N 1
ATOM 1367 C CA . THR A 1 167 ? -30.628 2.767 -38.403 1.00 53.84 167 THR A CA 1
ATOM 1368 C C . THR A 1 167 ? -30.342 3.501 -39.716 1.00 53.84 167 THR A C 1
ATOM 1370 O O . THR A 1 167 ? -30.138 4.714 -39.717 1.00 53.84 167 THR A O 1
ATOM 1373 N N . LEU A 1 168 ? -30.347 2.708 -40.795 1.00 49.56 168 LEU A N 1
ATOM 1374 C CA . LEU A 1 168 ? -30.358 3.078 -42.217 1.00 49.56 168 LEU A CA 1
ATOM 1375 C C . LEU A 1 168 ? -31.245 4.285 -42.553 1.00 49.56 168 LEU A C 1
ATOM 1377 O O . LEU A 1 168 ? -32.359 4.364 -41.984 1.00 49.56 168 LEU A O 1
#

Organism: NCBI:txid117069

Secondary structure (DSSP, 8-state):
--------SS---S-TTTS-HHHHS--SSPPPP-HHHHHHHHHHHHHHHHHHEETTTTEEPPPPHHHHGGGT-HHHHHHHHHHHHH-HHHHHHHHTTS-HHHHHHHHHHHHHHHHHHHHHHHHHHHTTT-TT--TTTTTTTS-HHHHHHHTT-PPPP-PPP-------

Nearest PDB structures (foldseek):
  4k5y-assembly3_C  TM=2.904E-01  e=6.750E+00  Homo sapiens

Solvent-accessible surface area (backbone atoms only — not comparable to full-atom values): 10041 Å² total; per-residue (Å²): 134,86,80,79,75,82,86,73,85,86,71,92,79,78,58,56,57,37,52,26,53,75,72,34,54,87,73,93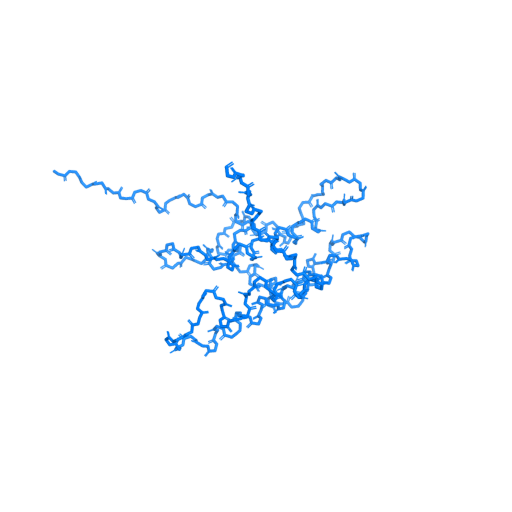,56,88,67,84,89,46,75,46,39,56,55,45,20,49,50,36,48,50,54,51,44,48,50,25,43,43,79,88,80,74,41,78,51,71,80,56,72,87,60,52,44,24,68,67,43,51,66,52,17,27,55,50,49,51,37,48,36,68,31,68,68,57,32,50,64,57,57,68,60,33,48,76,94,49,34,87,67,51,50,59,36,52,53,37,45,25,47,44,53,33,51,19,54,53,50,44,65,75,39,73,86,47,91,83,57,42,76,69,23,35,70,73,44,48,42,73,66,54,53,28,53,42,61,75,39,81,75,76,78,76,74,73,78,80,77,78,78,78,74,133

Mean predicted aligned error: 8.36 Å

InterPro domains:
  IPR040976 Fungal-type protein kinase [PF17667] (5-49)

Sequence (168 aa):
MDQVESSTAQHRTGTFPFMARDLLFDSGKPPPHLYRHDLESFFYILVWAALRYDFKLGVRLPTPERIQIWDSSMERAYNAKQSMIASMYTRDMILSHVQPQSRDRLVPWIISLARLFANGCYAQGHARNNPEWDQKTLGGWITFQKFMEALGREPRQLRPPQVDSATL